Protein AF-A0A495XF80-F1 (afdb_monomer_lite)

Secondary structure (DSSP, 8-state):
--HHHHHHHHHHHHHHHHHHHHHHHHH-THHHHHHHHHHHHHHHHHHHHTTSGGGTT-------S-PPPPPGGGHHHHHHHHHHHHHHHHHHHHHHGGG-SSHHHHHHHHHHHHHHHHHHHHHTT---------

Structure (mmCIF, N/CA/C/O backbone):
data_AF-A0A495XF80-F1
#
_entry.id   AF-A0A495XF80-F1
#
loop_
_atom_site.group_PDB
_atom_site.id
_atom_site.type_symbol
_atom_site.label_atom_id
_atom_site.label_alt_id
_atom_site.label_comp_id
_atom_site.label_asym_id
_atom_site.label_entity_id
_atom_site.label_seq_id
_atom_site.pdbx_PDB_ins_code
_atom_site.Cartn_x
_atom_site.Cartn_y
_atom_site.Cartn_z
_atom_site.occupancy
_atom_site.B_iso_or_equiv
_atom_site.auth_seq_id
_atom_site.auth_comp_id
_atom_site.auth_asym_id
_atom_site.auth_atom_id
_atom_site.pdbx_PDB_model_num
ATOM 1 N N . MET A 1 1 ? 18.571 -0.605 -7.780 1.00 74.12 1 MET A N 1
ATOM 2 C CA . MET A 1 1 ? 17.586 -1.699 -7.664 1.00 74.12 1 MET A CA 1
ATOM 3 C C . MET A 1 1 ? 16.893 -1.785 -9.000 1.00 74.12 1 MET A C 1
ATOM 5 O O . MET A 1 1 ? 16.606 -0.726 -9.547 1.00 74.12 1 MET A O 1
ATOM 9 N N . ASP A 1 2 ? 16.724 -2.983 -9.545 1.00 90.50 2 ASP A N 1
ATOM 10 C CA . ASP A 1 2 ? 16.028 -3.164 -10.817 1.00 90.50 2 ASP A CA 1
ATOM 11 C C . ASP A 1 2 ? 14.499 -3.196 -10.621 1.00 90.50 2 ASP A C 1
ATOM 13 O O . ASP A 1 2 ? 13.987 -3.170 -9.492 1.00 90.50 2 ASP A O 1
ATOM 17 N N . ALA A 1 3 ? 13.766 -3.174 -11.733 1.00 91.62 3 ALA A N 1
ATOM 18 C CA . ALA A 1 3 ? 12.308 -3.189 -11.745 1.00 91.62 3 ALA A CA 1
ATOM 19 C C . ALA A 1 3 ? 11.701 -4.458 -11.102 1.00 91.62 3 ALA A C 1
ATOM 21 O O . ALA A 1 3 ? 10.843 -4.295 -10.227 1.00 91.62 3 ALA A O 1
ATOM 22 N N . PRO A 1 4 ? 12.150 -5.691 -11.426 1.00 92.81 4 PRO A N 1
ATOM 23 C CA . PRO A 1 4 ? 11.602 -6.904 -10.817 1.00 92.81 4 PRO A CA 1
ATOM 24 C C . PRO A 1 4 ? 11.761 -6.960 -9.296 1.00 92.81 4 PRO A C 1
ATOM 26 O O . PRO A 1 4 ? 10.803 -7.260 -8.581 1.00 92.81 4 PRO A O 1
ATOM 29 N N . GLU A 1 5 ? 12.944 -6.623 -8.780 1.00 94.50 5 GLU A N 1
ATOM 30 C CA . GLU A 1 5 ? 13.198 -6.595 -7.338 1.00 94.50 5 GLU A CA 1
ATOM 31 C C . GLU A 1 5 ? 12.353 -5.520 -6.644 1.00 94.50 5 GLU A C 1
ATOM 33 O O . GLU A 1 5 ? 11.832 -5.730 -5.546 1.00 94.50 5 GLU A O 1
ATOM 38 N N . THR A 1 6 ? 12.160 -4.372 -7.299 1.00 95.88 6 THR A N 1
ATOM 39 C CA . THR A 1 6 ? 11.292 -3.309 -6.779 1.00 95.88 6 THR A CA 1
ATOM 40 C C . THR A 1 6 ? 9.849 -3.789 -6.640 1.00 95.88 6 THR A C 1
ATOM 42 O O . THR A 1 6 ? 9.244 -3.585 -5.588 1.00 95.88 6 THR A O 1
ATOM 45 N N . LEU A 1 7 ? 9.303 -4.464 -7.656 1.00 94.50 7 LEU A N 1
ATOM 46 C CA . LEU A 1 7 ? 7.935 -4.993 -7.637 1.00 94.50 7 LEU A CA 1
ATOM 47 C C . LEU A 1 7 ? 7.740 -6.026 -6.519 1.00 94.50 7 LEU A C 1
ATOM 49 O O . LEU A 1 7 ? 6.769 -5.939 -5.766 1.00 94.50 7 LEU A O 1
ATOM 53 N N . LYS A 1 8 ? 8.706 -6.931 -6.331 1.00 95.00 8 LYS A N 1
ATOM 54 C CA . LYS A 1 8 ? 8.699 -7.907 -5.228 1.00 95.00 8 LYS A CA 1
ATOM 55 C C . LYS A 1 8 ? 8.714 -7.236 -3.857 1.00 95.00 8 LYS A C 1
ATOM 57 O O . LYS A 1 8 ? 7.943 -7.608 -2.974 1.00 95.00 8 LYS A O 1
ATOM 62 N N . ARG A 1 9 ? 9.538 -6.201 -3.666 1.00 95.69 9 ARG A N 1
ATOM 63 C CA . ARG A 1 9 ? 9.573 -5.445 -2.401 1.00 95.69 9 ARG A CA 1
ATOM 64 C C . ARG A 1 9 ? 8.290 -4.675 -2.137 1.00 95.69 9 ARG A C 1
ATOM 66 O O . ARG A 1 9 ? 7.847 -4.629 -0.992 1.00 95.69 9 ARG A O 1
ATOM 73 N N . VAL A 1 10 ? 7.699 -4.080 -3.172 1.00 95.94 10 VAL A N 1
ATOM 74 C CA . VAL A 1 10 ? 6.405 -3.397 -3.063 1.00 95.94 10 VAL A CA 1
ATOM 75 C C . VAL A 1 10 ? 5.321 -4.391 -2.664 1.00 95.94 10 VAL A C 1
ATOM 77 O O . VAL A 1 10 ? 4.566 -4.096 -1.741 1.00 95.94 10 VAL A O 1
ATOM 80 N N . TRP A 1 11 ? 5.293 -5.581 -3.269 1.00 96.25 11 TRP A N 1
ATOM 81 C CA . TRP A 1 11 ? 4.380 -6.653 -2.874 1.00 96.25 11 TRP A CA 1
ATOM 82 C C . TRP A 1 11 ? 4.564 -7.064 -1.405 1.00 96.25 11 TRP A C 1
ATOM 84 O O . TRP A 1 11 ? 3.608 -7.025 -0.629 1.00 96.25 11 TRP A O 1
ATOM 94 N N . CYS A 1 12 ? 5.792 -7.372 -0.980 1.00 95.81 12 CYS A N 1
ATOM 95 C CA . CYS A 1 12 ? 6.079 -7.712 0.416 1.00 95.81 12 CYS A CA 1
ATOM 96 C C . CYS A 1 12 ? 5.659 -6.593 1.380 1.00 95.81 12 CYS A C 1
ATOM 98 O O . CYS A 1 12 ? 5.059 -6.857 2.422 1.00 95.81 12 CYS A O 1
ATOM 100 N N . GLY A 1 13 ? 5.939 -5.338 1.026 1.00 96.94 13 GLY A N 1
ATOM 101 C CA . GLY A 1 13 ? 5.527 -4.177 1.808 1.00 96.94 13 GLY A CA 1
ATOM 102 C C . GLY A 1 13 ? 4.008 -4.023 1.881 1.00 96.94 13 GLY A C 1
ATOM 103 O O . GLY A 1 13 ? 3.482 -3.745 2.954 1.00 96.94 13 GLY A O 1
ATOM 104 N N . LEU A 1 14 ? 3.291 -4.284 0.785 1.00 96.81 14 LEU A N 1
ATOM 105 C CA . LEU A 1 14 ? 1.830 -4.255 0.740 1.00 96.81 14 LEU A CA 1
ATOM 106 C C . LEU A 1 14 ? 1.213 -5.321 1.655 1.00 96.81 14 LEU A C 1
ATOM 108 O O . LEU A 1 14 ? 0.270 -5.032 2.388 1.00 96.81 14 LEU A O 1
ATOM 112 N N . VAL A 1 15 ? 1.778 -6.530 1.670 1.00 96.56 15 VAL A N 1
ATOM 113 C CA . VAL A 1 15 ? 1.367 -7.609 2.583 1.00 96.56 15 VAL A CA 1
ATOM 114 C C . VAL A 1 15 ? 1.545 -7.190 4.049 1.00 96.56 15 VAL A C 1
ATOM 116 O O . VAL A 1 15 ? 0.643 -7.398 4.864 1.00 96.56 15 VAL A O 1
ATOM 119 N N . GLN A 1 16 ? 2.671 -6.555 4.391 1.00 96.69 16 GLN A N 1
ATOM 120 C CA . GLN A 1 16 ? 2.912 -6.049 5.749 1.00 96.69 16 GLN A CA 1
ATOM 121 C C . GLN A 1 16 ? 1.989 -4.879 6.106 1.00 96.69 16 GLN A C 1
ATOM 123 O O . GLN A 1 16 ? 1.443 -4.845 7.209 1.00 96.69 16 GLN A O 1
ATOM 128 N N . ALA A 1 17 ? 1.759 -3.955 5.170 1.00 96.75 17 ALA A N 1
ATOM 129 C CA . ALA A 1 17 ? 0.841 -2.836 5.346 1.00 96.75 17 ALA A CA 1
ATOM 130 C C . ALA A 1 17 ? -0.589 -3.327 5.616 1.00 96.75 17 ALA A C 1
ATOM 132 O O . ALA A 1 17 ? -1.226 -2.882 6.573 1.00 96.75 17 ALA A O 1
ATOM 133 N N . ARG A 1 18 ? -1.052 -4.326 4.854 1.00 96.69 18 ARG A N 1
ATOM 134 C CA . ARG A 1 18 ? -2.347 -4.978 5.070 1.00 96.69 18 ARG A CA 1
ATOM 135 C C . ARG A 1 18 ? -2.453 -5.563 6.474 1.00 96.69 18 ARG A C 1
ATOM 137 O O . ARG A 1 18 ? -3.428 -5.306 7.180 1.00 96.69 18 ARG A O 1
ATOM 144 N N . LEU A 1 19 ? -1.456 -6.348 6.889 1.00 96.69 19 LEU A N 1
ATOM 145 C CA . LEU A 1 19 ? -1.440 -6.965 8.214 1.00 96.69 19 LEU A CA 1
ATOM 146 C C . LEU A 1 19 ? -1.485 -5.901 9.316 1.00 96.69 19 LEU A C 1
ATOM 148 O O . LEU A 1 19 ? -2.280 -6.010 10.247 1.00 96.69 19 LEU A O 1
ATOM 152 N N . LEU A 1 20 ? -0.672 -4.853 9.194 1.00 96.44 20 LEU A N 1
ATOM 153 C CA . LEU A 1 20 ? -0.632 -3.751 10.147 1.00 96.44 20 LEU A CA 1
ATOM 154 C C . LEU A 1 20 ? -1.981 -3.021 10.231 1.00 96.44 20 LEU A C 1
ATOM 156 O O . LEU A 1 20 ? -2.482 -2.771 11.328 1.00 96.44 20 LEU A O 1
ATOM 160 N N . GLY A 1 21 ? -2.619 -2.773 9.086 1.00 95.94 21 GLY A N 1
ATOM 161 C CA . GLY A 1 21 ? -3.950 -2.180 9.013 1.00 95.94 21 GLY A CA 1
ATOM 162 C C . GLY A 1 21 ? -5.041 -3.025 9.674 1.00 95.94 21 GLY A C 1
ATOM 163 O O . GLY A 1 21 ? -5.899 -2.496 10.383 1.00 95.94 21 GLY A O 1
ATOM 164 N N . LEU A 1 22 ? -4.994 -4.348 9.506 1.00 96.19 22 LEU A N 1
ATOM 165 C CA . LEU A 1 22 ? -5.906 -5.272 10.187 1.00 96.19 22 LEU A CA 1
ATOM 166 C C . LEU A 1 22 ? -5.691 -5.273 11.709 1.00 96.19 22 LEU A C 1
ATOM 168 O O . LEU A 1 22 ? -6.662 -5.300 12.469 1.00 96.19 22 LEU A O 1
ATOM 172 N N . ARG A 1 23 ? -4.436 -5.190 12.172 1.00 96.44 23 ARG A N 1
ATOM 173 C CA . ARG A 1 23 ? -4.116 -5.085 13.607 1.00 96.44 23 ARG A CA 1
ATOM 174 C C . ARG A 1 23 ? -4.623 -3.775 14.208 1.00 96.44 23 ARG A C 1
ATOM 176 O O . ARG A 1 23 ? -5.179 -3.806 15.303 1.00 96.44 23 ARG A O 1
ATOM 183 N N . LEU A 1 24 ? -4.497 -2.658 13.486 1.00 95.81 24 LEU A N 1
ATOM 184 C CA . LEU A 1 24 ? -5.067 -1.359 13.867 1.00 95.81 24 LEU A CA 1
ATOM 185 C C . LEU A 1 24 ? -6.592 -1.428 14.010 1.00 95.81 24 LEU A C 1
ATOM 187 O O . LEU A 1 24 ? -7.136 -1.038 15.041 1.00 95.81 24 LEU A O 1
ATOM 191 N N . ALA A 1 25 ? -7.279 -1.963 12.998 1.00 94.56 25 ALA A N 1
ATOM 192 C CA . ALA A 1 25 ? -8.736 -2.083 12.997 1.00 94.56 25 ALA A CA 1
ATOM 193 C C . ALA A 1 25 ? -9.270 -3.020 14.092 1.00 94.56 25 ALA A C 1
ATOM 195 O O . ALA A 1 25 ? -10.405 -2.854 14.538 1.00 94.56 25 ALA A O 1
ATOM 196 N N . THR A 1 26 ? -8.461 -3.999 14.507 1.00 95.19 26 THR A N 1
ATOM 197 C CA . THR A 1 26 ? -8.779 -4.908 15.618 1.00 95.19 26 THR A CA 1
ATOM 198 C C . THR A 1 26 ? -8.528 -4.248 16.975 1.00 95.19 26 THR A C 1
ATOM 200 O O . THR A 1 26 ? -9.276 -4.497 17.915 1.00 95.19 26 THR A O 1
ATOM 203 N N . ALA A 1 27 ? -7.499 -3.402 17.086 1.00 95.31 27 ALA A N 1
ATOM 204 C CA . ALA A 1 27 ? -7.145 -2.719 18.328 1.00 95.31 27 ALA A CA 1
ATOM 205 C C . ALA A 1 27 ? -8.127 -1.600 18.700 1.00 95.31 27 ALA A C 1
ATOM 207 O O . ALA A 1 27 ? -8.451 -1.444 19.875 1.00 95.31 27 ALA A O 1
ATOM 208 N N . ASP A 1 28 ? -8.603 -0.826 17.719 1.00 93.69 28 ASP A N 1
ATOM 209 C CA . ASP A 1 28 ? -9.509 0.295 17.969 1.00 93.69 28 ASP A CA 1
ATOM 210 C C . ASP A 1 28 ? -10.515 0.491 16.809 1.00 93.69 28 ASP A C 1
ATOM 212 O O . ASP A 1 28 ? -10.112 0.696 15.653 1.00 93.69 28 ASP A O 1
ATOM 216 N N . PRO A 1 29 ? -11.837 0.482 17.097 1.00 90.88 29 PRO A N 1
ATOM 217 C CA . PRO A 1 29 ? -12.891 0.656 16.100 1.00 90.88 29 PRO A CA 1
ATOM 218 C C . PRO A 1 29 ? -12.766 1.908 15.226 1.00 90.88 29 PRO A C 1
ATOM 220 O O . PRO A 1 29 ? -13.258 1.895 14.094 1.00 90.88 29 PRO A O 1
ATOM 223 N N . ARG A 1 30 ? -12.107 2.981 15.692 1.00 91.50 30 ARG A N 1
ATOM 224 C CA . ARG A 1 30 ? -11.932 4.209 14.894 1.00 91.50 30 ARG A CA 1
ATOM 225 C C . ARG A 1 30 ? -11.140 3.966 13.609 1.00 91.50 30 ARG A C 1
ATOM 227 O O . ARG A 1 30 ? -11.421 4.595 12.589 1.00 91.50 30 ARG A O 1
ATOM 234 N N . TYR A 1 31 ? -10.208 3.011 13.624 1.00 93.56 31 TYR A N 1
ATOM 235 C CA . TYR A 1 31 ? -9.402 2.661 12.453 1.00 93.56 31 TYR A CA 1
ATOM 236 C C . TYR A 1 31 ? -10.126 1.731 11.488 1.00 93.56 31 TYR A C 1
ATOM 238 O O . TYR A 1 31 ? -9.691 1.592 10.350 1.00 93.56 31 TYR A O 1
ATOM 246 N N . ARG A 1 32 ? -11.262 1.140 11.877 1.00 92.19 32 ARG A N 1
ATOM 247 C CA . ARG A 1 32 ? -12.007 0.213 11.016 1.00 92.19 32 ARG A CA 1
ATOM 248 C C . ARG A 1 32 ? -12.453 0.866 9.711 1.00 92.19 32 ARG A C 1
ATOM 250 O O . ARG A 1 32 ? -12.352 0.257 8.653 1.00 92.19 32 ARG A O 1
ATOM 257 N N . LYS A 1 33 ? -12.910 2.119 9.771 1.00 90.06 33 LYS A N 1
ATOM 258 C CA . LYS A 1 33 ? -13.320 2.868 8.574 1.00 90.06 33 LYS A CA 1
ATOM 259 C C . LYS A 1 33 ? -12.131 3.176 7.657 1.00 90.06 33 LYS A C 1
ATOM 261 O O . LYS A 1 33 ? -12.262 3.081 6.441 1.00 90.06 33 LYS A O 1
ATOM 266 N N . LEU A 1 34 ? -10.983 3.529 8.238 1.00 93.19 34 LEU A N 1
ATOM 267 C CA . LEU A 1 34 ? -9.747 3.791 7.493 1.00 93.19 34 LEU A CA 1
ATOM 268 C C . LEU A 1 34 ? -9.232 2.515 6.823 1.00 93.19 34 LEU A C 1
ATOM 270 O O . LEU A 1 34 ? -8.881 2.545 5.647 1.00 93.19 34 LEU A O 1
ATOM 274 N N . GLN A 1 35 ? -9.303 1.391 7.538 1.00 94.31 35 GLN A N 1
ATOM 275 C CA . GLN A 1 35 ? -8.981 0.073 7.013 1.00 94.31 35 GLN A CA 1
ATOM 276 C C . GLN A 1 35 ? -9.837 -0.243 5.782 1.00 94.31 35 GLN A C 1
ATOM 278 O O . GLN A 1 35 ? -9.280 -0.481 4.719 1.00 94.31 35 GLN A O 1
ATOM 283 N N . VAL A 1 36 ? -11.170 -0.177 5.884 1.00 91.06 36 VAL A N 1
ATOM 284 C CA . VAL A 1 36 ? -12.070 -0.509 4.761 1.00 91.06 36 VAL A CA 1
ATOM 285 C C . VAL A 1 36 ? -11.769 0.349 3.525 1.00 91.06 36 VAL A C 1
ATOM 287 O O . VAL A 1 36 ? -11.801 -0.129 2.392 1.00 91.06 36 VAL A O 1
ATOM 290 N N . ASN A 1 37 ? -11.424 1.622 3.725 1.00 90.38 37 ASN A N 1
ATOM 291 C CA . ASN A 1 37 ? -11.013 2.488 2.625 1.00 90.38 37 ASN A CA 1
ATOM 292 C C . ASN A 1 37 ? -9.680 2.042 1.999 1.00 90.38 37 ASN A C 1
ATOM 294 O O . ASN A 1 37 ? -9.559 2.045 0.769 1.00 90.38 37 ASN A O 1
ATOM 298 N N . ALA A 1 38 ? -8.702 1.665 2.824 1.00 93.88 38 ALA A N 1
ATOM 299 C CA . ALA A 1 38 ? -7.408 1.147 2.386 1.00 93.88 38 ALA A CA 1
ATOM 300 C C . ALA A 1 38 ? -7.538 -0.208 1.670 1.00 93.88 38 ALA A C 1
ATOM 302 O O . ALA A 1 38 ? -6.887 -0.411 0.651 1.00 93.88 38 ALA A O 1
ATOM 303 N N . GLU A 1 39 ? -8.444 -1.081 2.116 1.00 93.75 39 GLU A N 1
ATOM 304 C CA . GLU A 1 39 ? -8.680 -2.414 1.551 1.00 93.75 39 GLU A CA 1
ATOM 305 C C . GLU A 1 39 ? -8.939 -2.386 0.045 1.00 93.75 39 GLU A C 1
ATOM 307 O O . GLU A 1 39 ? -8.346 -3.166 -0.702 1.00 93.75 39 GLU A O 1
ATOM 312 N N . SER A 1 40 ? -9.770 -1.447 -0.411 1.00 90.75 40 SER A N 1
ATOM 313 C CA . SER A 1 40 ? -10.049 -1.275 -1.840 1.00 90.75 40 SER A CA 1
ATOM 314 C C . SER A 1 40 ? -8.792 -0.944 -2.657 1.00 90.75 40 SER A C 1
ATOM 316 O O . SER A 1 40 ? -8.630 -1.445 -3.769 1.00 90.75 40 SER A O 1
ATOM 318 N N . VAL A 1 41 ? -7.886 -0.137 -2.096 1.00 92.69 41 VAL A N 1
ATOM 319 C CA . VAL A 1 41 ? -6.614 0.243 -2.727 1.00 92.69 41 VAL A CA 1
ATOM 320 C C . VAL A 1 41 ? -5.655 -0.941 -2.725 1.00 92.69 41 VAL A C 1
ATOM 322 O O . VAL A 1 41 ? -5.043 -1.237 -3.745 1.00 92.69 41 VAL A O 1
ATOM 325 N N . GLU A 1 42 ? -5.561 -1.654 -1.603 1.00 95.12 42 GLU A N 1
ATOM 326 C CA . GLU A 1 42 ? -4.706 -2.834 -1.457 1.0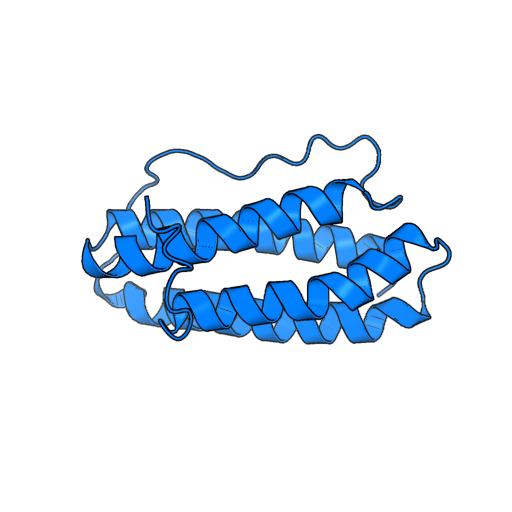0 95.12 42 GLU A CA 1
AT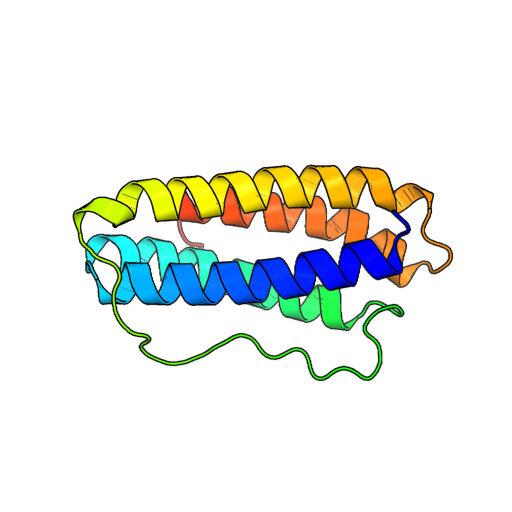OM 327 C C . GLU A 1 42 ? -5.086 -3.924 -2.465 1.00 95.12 42 GLU A C 1
ATOM 329 O O . GLU A 1 42 ? -4.213 -4.506 -3.102 1.00 95.12 42 GLU A O 1
ATOM 334 N N . HIS A 1 43 ? -6.385 -4.172 -2.659 1.00 93.06 43 HIS A N 1
ATOM 335 C CA . HIS A 1 43 ? -6.865 -5.174 -3.612 1.00 93.06 43 HIS A CA 1
ATOM 336 C C . HIS A 1 43 ? -6.616 -4.764 -5.066 1.00 93.06 43 HIS A C 1
ATOM 338 O O . HIS A 1 43 ? -6.306 -5.623 -5.892 1.00 93.06 43 HIS A O 1
ATOM 344 N N . GLN A 1 44 ? -6.731 -3.471 -5.383 1.00 93.00 44 GLN A N 1
ATOM 345 C CA . GLN A 1 44 ? -6.375 -2.968 -6.708 1.00 93.00 44 GLN A CA 1
ATOM 346 C C . GLN A 1 44 ? -4.872 -3.137 -6.969 1.00 93.00 44 GLN A C 1
ATOM 348 O O . GLN A 1 44 ? -4.510 -3.721 -7.984 1.00 93.00 44 GLN A O 1
ATOM 353 N N . LEU A 1 45 ? -4.018 -2.737 -6.019 1.00 93.25 45 LEU A N 1
ATOM 354 C CA . LEU A 1 45 ? -2.564 -2.922 -6.108 1.00 93.25 45 LEU A CA 1
ATOM 355 C C . LEU A 1 45 ? -2.181 -4.397 -6.263 1.00 93.25 45 LEU A C 1
ATOM 357 O O . LEU A 1 45 ? -1.359 -4.733 -7.102 1.00 93.25 45 LEU A O 1
ATOM 361 N N . ALA A 1 46 ? -2.783 -5.297 -5.481 1.00 93.94 46 ALA A N 1
ATOM 362 C CA . ALA A 1 46 ? -2.507 -6.729 -5.583 1.00 93.94 46 ALA A CA 1
ATOM 363 C C . ALA A 1 46 ? -2.867 -7.289 -6.969 1.00 93.94 46 ALA A C 1
ATOM 365 O O . ALA A 1 46 ? -2.120 -8.092 -7.528 1.00 93.94 46 ALA A O 1
ATOM 366 N N . ARG A 1 47 ? -3.995 -6.844 -7.539 1.00 92.25 47 ARG A N 1
ATOM 367 C CA . ARG A 1 47 ? -4.424 -7.233 -8.887 1.00 92.25 47 ARG A CA 1
ATOM 368 C C . ARG A 1 47 ? -3.454 -6.724 -9.948 1.00 92.25 47 ARG A C 1
ATOM 370 O O . ARG A 1 47 ? -3.055 -7.503 -10.806 1.00 92.25 47 ARG A O 1
ATOM 377 N N . ASP A 1 48 ? -3.094 -5.447 -9.890 1.00 92.25 48 ASP A N 1
ATOM 378 C CA . ASP A 1 48 ? -2.222 -4.817 -10.880 1.00 92.25 48 ASP A CA 1
ATOM 379 C C . ASP A 1 48 ? -0.800 -5.398 -10.810 1.00 92.25 48 ASP A C 1
ATOM 381 O O . ASP A 1 48 ? -0.253 -5.794 -11.840 1.00 92.25 48 ASP A O 1
ATOM 385 N N . LEU A 1 49 ? -0.250 -5.599 -9.608 1.00 92.38 49 LEU A N 1
ATOM 386 C CA . LEU A 1 49 ? 1.014 -6.315 -9.394 1.00 92.38 49 LEU A CA 1
ATOM 387 C C . LEU A 1 49 ? 0.991 -7.732 -9.982 1.00 92.38 49 LEU A C 1
ATOM 389 O O . LEU A 1 49 ? 1.978 -8.156 -10.577 1.00 92.38 49 LEU A O 1
ATOM 393 N N . GLY A 1 50 ? -0.137 -8.440 -9.881 1.00 91.12 50 GLY A N 1
ATOM 394 C CA . GLY A 1 50 ? -0.310 -9.781 -10.450 1.00 91.12 50 GLY A CA 1
ATOM 395 C C . GLY A 1 50 ? -0.277 -9.836 -11.980 1.00 91.12 50 GLY A C 1
ATOM 396 O O . GLY A 1 50 ? -0.178 -10.921 -12.546 1.00 91.12 50 GLY A O 1
ATOM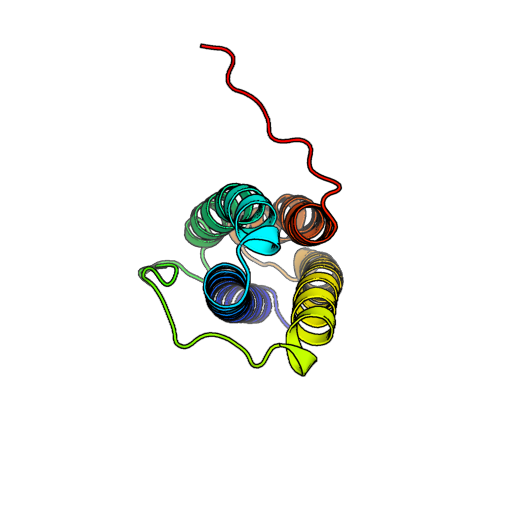 397 N N . THR A 1 51 ? -0.345 -8.687 -12.657 1.00 90.50 51 THR A N 1
ATOM 398 C CA . THR A 1 51 ? -0.170 -8.600 -14.115 1.00 90.50 51 THR A CA 1
ATOM 399 C C . THR A 1 51 ? 1.282 -8.387 -14.540 1.00 90.50 51 THR A C 1
ATOM 401 O O . THR A 1 51 ? 1.565 -8.438 -15.734 1.00 90.50 51 THR A O 1
ATOM 404 N N . SER A 1 52 ? 2.196 -8.126 -13.599 1.00 91.56 52 SER A N 1
ATOM 405 C CA . SER A 1 52 ? 3.604 -7.904 -13.925 1.00 91.56 52 SER A CA 1
ATOM 406 C C . SER A 1 52 ? 4.298 -9.213 -14.300 1.00 91.56 52 SER A C 1
ATOM 408 O O . SER A 1 52 ? 4.009 -10.283 -13.754 1.00 91.56 52 SER A O 1
ATOM 410 N N . ALA A 1 53 ? 5.259 -9.122 -15.216 1.00 88.69 53 ALA A N 1
ATOM 411 C CA . ALA A 1 53 ? 6.063 -10.267 -15.619 1.00 88.69 53 ALA A CA 1
ATOM 412 C C . ALA A 1 53 ? 6.977 -10.723 -14.471 1.00 88.69 53 ALA A C 1
ATOM 414 O O . ALA A 1 53 ? 7.222 -11.918 -14.307 1.00 88.69 53 ALA A O 1
ATOM 415 N N . ALA A 1 54 ? 7.441 -9.785 -13.639 1.00 88.19 54 ALA A N 1
ATOM 416 C CA . ALA A 1 54 ? 8.304 -10.063 -12.493 1.00 88.19 54 ALA A CA 1
ATOM 417 C C . ALA A 1 54 ? 7.652 -10.920 -11.393 1.00 88.19 54 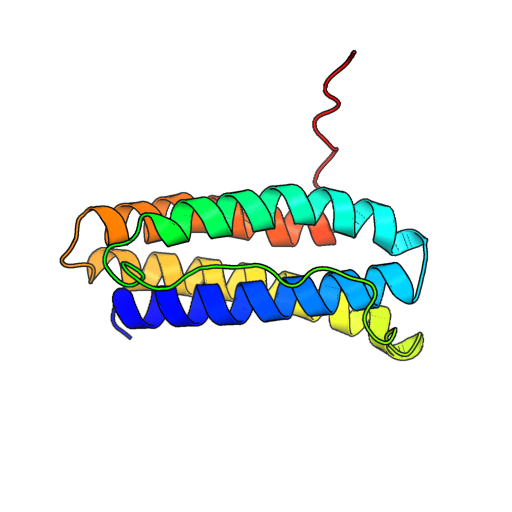ALA A C 1
ATOM 419 O O . ALA A 1 54 ? 8.369 -11.533 -10.596 1.00 88.19 54 ALA A O 1
ATOM 420 N N . LEU A 1 55 ? 6.318 -10.929 -11.332 1.00 88.44 55 LEU A N 1
ATOM 421 C CA . LEU A 1 55 ? 5.517 -11.683 -10.362 1.00 88.44 55 LEU A CA 1
ATOM 422 C C . LEU A 1 55 ? 4.702 -12.806 -11.025 1.00 88.44 55 LEU A C 1
ATOM 424 O O . LEU A 1 55 ? 3.893 -13.463 -10.366 1.00 88.44 55 LEU A O 1
ATOM 428 N N . ALA A 1 56 ? 4.919 -13.057 -12.319 1.00 85.62 56 ALA A N 1
ATOM 429 C CA . ALA A 1 56 ? 4.230 -14.114 -13.039 1.00 85.62 56 ALA A CA 1
ATOM 430 C C . ALA A 1 56 ? 4.513 -15.485 -12.398 1.00 85.62 56 ALA A C 1
ATOM 432 O O . ALA A 1 56 ? 5.662 -15.878 -12.197 1.00 85.62 56 ALA A O 1
ATOM 433 N N . GLY A 1 57 ? 3.446 -16.228 -12.091 1.00 78.38 57 GLY A N 1
ATOM 434 C CA . GLY A 1 57 ? 3.529 -17.558 -11.479 1.00 78.38 57 GLY A CA 1
ATOM 435 C C . GLY A 1 57 ? 3.527 -17.574 -9.947 1.00 78.38 57 GLY A C 1
ATOM 436 O O . GLY A 1 57 ? 3.436 -18.658 -9.372 1.00 78.38 57 GLY A O 1
ATOM 437 N N . GLU A 1 58 ? 3.557 -16.417 -9.278 1.00 79.38 58 GLU A N 1
ATOM 438 C CA . GLU A 1 58 ? 3.364 -16.338 -7.828 1.00 79.38 58 GLU A CA 1
ATOM 439 C C . GLU A 1 58 ? 1.888 -16.061 -7.486 1.00 79.38 58 GLU A C 1
ATOM 441 O O . GLU A 1 58 ? 1.315 -15.075 -7.958 1.00 79.38 58 GLU A O 1
ATOM 446 N N . PRO A 1 59 ? 1.229 -16.896 -6.658 1.00 79.81 59 PRO A N 1
ATOM 447 C CA . PRO A 1 59 ? -0.115 -16.596 -6.185 1.00 79.81 59 PRO A CA 1
ATOM 448 C C . PRO A 1 59 ? -0.061 -15.426 -5.194 1.00 79.81 59 PRO A C 1
ATOM 450 O O . PRO A 1 59 ? 0.278 -15.593 -4.021 1.00 79.81 59 PRO A O 1
ATOM 453 N N . LEU A 1 60 ? -0.411 -14.229 -5.664 1.00 88.31 60 LEU A N 1
ATOM 454 C CA . LEU A 1 60 ? -0.471 -13.033 -4.828 1.00 88.31 60 LEU A CA 1
ATOM 455 C C . LEU A 1 60 ? -1.772 -13.028 -4.014 1.00 88.31 60 LEU A C 1
ATOM 457 O O . LEU A 1 60 ? -2.856 -12.781 -4.542 1.00 88.31 60 LEU A O 1
ATOM 461 N N . ALA A 1 61 ? -1.665 -13.297 -2.714 1.00 91.06 61 ALA A N 1
ATOM 462 C CA . ALA A 1 61 ? -2.786 -13.270 -1.782 1.00 91.06 61 ALA A CA 1
ATOM 463 C C . ALA A 1 61 ? -2.508 -12.309 -0.623 1.00 91.06 61 ALA A C 1
ATOM 465 O O . ALA A 1 61 ? -1.481 -12.398 0.052 1.00 91.06 61 ALA A O 1
ATOM 466 N N . LEU A 1 62 ? -3.444 -11.392 -0.377 1.00 92.56 62 LEU A N 1
ATOM 467 C CA . LEU A 1 62 ? -3.377 -10.506 0.779 1.00 92.56 62 LEU A CA 1
ATOM 468 C C . LEU A 1 62 ? -3.815 -11.246 2.053 1.00 92.56 62 LEU A C 1
ATOM 470 O O . LEU A 1 62 ? -4.762 -12.036 2.005 1.00 92.56 62 LEU A O 1
ATOM 474 N N . PRO A 1 63 ? -3.187 -10.962 3.209 1.00 90.94 63 PRO A N 1
ATOM 475 C CA . PRO A 1 63 ? -3.643 -11.479 4.489 1.00 90.94 63 PRO A CA 1
ATOM 476 C C . PRO A 1 63 ? -5.111 -11.134 4.767 1.00 90.94 63 PRO A C 1
ATOM 478 O O . PRO A 1 63 ? -5.558 -9.994 4.591 1.00 90.94 63 PRO A O 1
ATOM 481 N N . THR A 1 64 ? -5.840 -12.132 5.260 1.00 85.75 64 THR A N 1
ATOM 482 C CA . THR A 1 64 ? -7.226 -12.021 5.725 1.00 85.75 64 THR A CA 1
ATOM 483 C C . THR A 1 64 ? -7.323 -12.475 7.187 1.00 85.75 64 THR A C 1
ATOM 485 O O . THR A 1 64 ? -6.436 -13.165 7.688 1.00 85.75 64 THR A O 1
ATOM 488 N N . GLY A 1 65 ? -8.387 -12.070 7.888 1.00 81.56 65 GLY A N 1
ATOM 489 C CA . GLY A 1 65 ? -8.646 -12.456 9.283 1.00 81.56 65 GLY A CA 1
ATOM 490 C C . GLY A 1 65 ? -8.384 -11.353 10.315 1.00 81.56 65 GLY A C 1
ATOM 491 O O . GLY A 1 65 ? -8.054 -10.221 9.967 1.00 81.56 65 GLY A O 1
ATOM 492 N N . ALA A 1 66 ? -8.582 -11.688 11.595 1.00 78.88 66 ALA A N 1
ATOM 493 C CA . ALA A 1 66 ? -8.403 -10.790 12.738 1.00 78.88 66 ALA A CA 1
ATOM 494 C C . ALA A 1 66 ? -7.072 -11.105 13.453 1.00 78.88 66 ALA A C 1
ATOM 496 O O . ALA A 1 66 ? -7.026 -12.022 14.275 1.00 78.88 66 ALA A O 1
ATOM 497 N N . PRO A 1 67 ? -5.971 -10.413 13.112 1.00 89.38 67 PRO A N 1
ATOM 498 C CA . PRO A 1 67 ? -4.673 -10.632 13.741 1.00 89.38 67 PRO A CA 1
ATOM 499 C C . PRO A 1 67 ? -4.643 -10.093 15.177 1.00 89.38 67 PRO A C 1
ATOM 501 O O . PRO A 1 67 ? -5.501 -9.312 15.586 1.00 89.38 67 PRO A O 1
ATOM 504 N N . THR A 1 68 ? -3.601 -10.455 15.931 1.00 93.25 68 THR A N 1
ATOM 505 C CA . THR A 1 68 ? -3.372 -9.918 17.280 1.00 93.25 68 THR A CA 1
ATOM 506 C C . THR A 1 68 ? -3.340 -8.384 17.253 1.00 93.25 68 THR A C 1
ATOM 508 O O . THR A 1 68 ? -2.519 -7.816 16.515 1.00 93.25 68 THR A O 1
ATOM 511 N N . PRO A 1 69 ? -4.189 -7.700 18.045 1.00 95.62 69 PRO A N 1
ATOM 512 C CA . PRO A 1 69 ? -4.262 -6.245 18.043 1.00 95.62 69 PRO A CA 1
ATOM 513 C C . PRO A 1 69 ? -2.922 -5.614 18.432 1.00 95.62 69 PRO A C 1
ATOM 515 O O . PRO A 1 69 ? -2.091 -6.217 19.118 1.00 95.62 69 PRO A O 1
ATOM 518 N N . LEU A 1 70 ? -2.699 -4.390 17.962 1.00 94.50 70 LEU A N 1
ATOM 519 C CA . LEU A 1 70 ? -1.586 -3.571 18.428 1.00 94.50 70 LEU A CA 1
ATOM 520 C C . LEU A 1 70 ? -1.857 -3.014 19.835 1.00 94.50 70 LEU A C 1
ATOM 522 O O . LEU A 1 70 ? -3.011 -2.727 20.161 1.00 94.50 70 LEU A O 1
ATOM 526 N N . PRO A 1 71 ? -0.804 -2.798 20.640 1.00 95.75 71 PRO A N 1
ATOM 527 C CA . PRO A 1 71 ? -0.881 -1.956 21.829 1.00 95.75 71 PRO A CA 1
ATOM 528 C C . PRO A 1 71 ? -1.409 -0.549 21.497 1.00 95.75 71 PRO A C 1
ATOM 530 O O . PRO A 1 71 ? -1.087 0.009 20.445 1.00 95.75 71 PRO A O 1
ATOM 533 N N . LEU A 1 72 ? -2.230 0.026 22.385 1.00 93.62 72 LEU A N 1
ATOM 534 C CA . LEU A 1 72 ? -2.900 1.315 22.141 1.00 93.62 72 LEU A CA 1
ATOM 535 C C . LEU A 1 72 ? -1.915 2.488 21.982 1.00 93.62 72 LEU A C 1
ATOM 537 O O . LEU A 1 72 ? -2.199 3.445 21.264 1.00 93.62 72 LEU A O 1
ATOM 541 N N . ASP A 1 73 ? -0.756 2.402 22.628 1.00 96.06 73 ASP A N 1
ATOM 542 C CA . ASP A 1 73 ? 0.344 3.366 22.561 1.00 96.06 73 ASP A CA 1
ATOM 543 C C . ASP A 1 73 ? 1.109 3.328 21.225 1.00 96.06 73 ASP A C 1
ATOM 545 O O . ASP A 1 73 ? 1.773 4.301 20.883 1.00 96.06 73 ASP A O 1
ATOM 549 N N . GLN A 1 74 ? 0.956 2.265 20.426 1.00 96.38 74 GLN A N 1
ATOM 550 C CA . GLN A 1 74 ? 1.624 2.100 19.124 1.00 96.38 74 GLN A CA 1
ATOM 551 C C . GLN A 1 74 ? 0.733 2.461 17.926 1.00 96.38 74 GLN A C 1
ATOM 553 O O . GLN A 1 74 ? 1.171 2.398 16.778 1.00 96.38 74 GLN A O 1
ATOM 558 N N . LEU A 1 75 ? -0.535 2.824 18.152 1.00 95.69 75 LEU A N 1
ATOM 559 C CA . LEU A 1 75 ? -1.497 2.999 17.056 1.00 95.69 75 LEU A CA 1
ATOM 560 C C . LEU A 1 75 ? -1.126 4.155 16.122 1.00 95.69 75 LEU A C 1
ATOM 562 O O . LEU A 1 75 ? -1.260 4.020 14.909 1.00 95.69 75 LEU A O 1
ATOM 566 N N . GLN A 1 76 ? -0.650 5.278 16.666 1.00 95.75 76 GLN A N 1
ATOM 567 C CA . GLN A 1 76 ? -0.253 6.417 15.836 1.00 95.75 76 GLN A CA 1
ATOM 568 C C . GLN A 1 76 ? 1.016 6.111 15.034 1.00 95.75 76 GLN A C 1
ATOM 570 O O . GLN A 1 76 ? 1.042 6.349 13.832 1.00 95.75 76 GLN A O 1
ATOM 575 N N . GLU A 1 77 ? 2.020 5.502 15.669 1.00 97.38 77 GLU A N 1
ATOM 576 C CA . GLU A 1 77 ? 3.255 5.085 14.998 1.00 97.38 77 GLU A CA 1
ATOM 577 C C . GLU A 1 77 ? 2.968 4.104 13.852 1.00 97.38 77 GLU A C 1
ATOM 579 O O . GLU A 1 77 ? 3.530 4.222 12.765 1.00 97.38 77 GLU A O 1
ATOM 584 N N . ALA A 1 78 ? 2.034 3.172 14.050 1.00 97.12 78 ALA A N 1
ATOM 585 C CA . ALA A 1 78 ? 1.610 2.250 13.004 1.00 97.12 78 ALA A CA 1
ATOM 586 C C . ALA A 1 78 ? 0.939 2.964 11.816 1.00 97.12 78 ALA A C 1
ATOM 588 O O . ALA A 1 78 ? 1.179 2.592 10.666 1.00 97.12 78 ALA A O 1
ATOM 589 N N . VAL A 1 79 ? 0.129 3.999 12.059 1.00 96.94 79 VAL A N 1
ATOM 590 C CA . VAL A 1 79 ? -0.434 4.834 10.982 1.00 96.94 79 VAL A CA 1
ATOM 591 C C . VAL A 1 79 ? 0.674 5.583 10.246 1.00 96.94 79 VAL A C 1
ATOM 593 O O . VAL A 1 79 ? 0.697 5.581 9.015 1.00 96.94 79 VAL A O 1
ATOM 596 N N . ASP A 1 80 ? 1.618 6.171 10.977 1.00 97.50 80 ASP A N 1
ATOM 597 C CA . ASP A 1 80 ? 2.741 6.901 10.389 1.00 97.50 80 ASP A CA 1
ATOM 598 C C . ASP A 1 80 ? 3.613 5.970 9.530 1.00 97.50 80 ASP A C 1
ATOM 600 O O . ASP A 1 80 ? 3.994 6.332 8.415 1.00 97.50 80 ASP A O 1
ATOM 604 N N . ALA A 1 81 ? 3.837 4.731 9.978 1.00 98.00 81 ALA A N 1
ATOM 605 C CA . ALA A 1 81 ? 4.545 3.704 9.218 1.00 98.00 81 ALA A CA 1
ATOM 606 C C . ALA A 1 81 ? 3.822 3.331 7.910 1.00 98.00 81 ALA A C 1
ATOM 608 O O . ALA A 1 81 ? 4.471 3.168 6.876 1.00 98.00 81 ALA A O 1
ATOM 609 N N . LEU A 1 82 ? 2.487 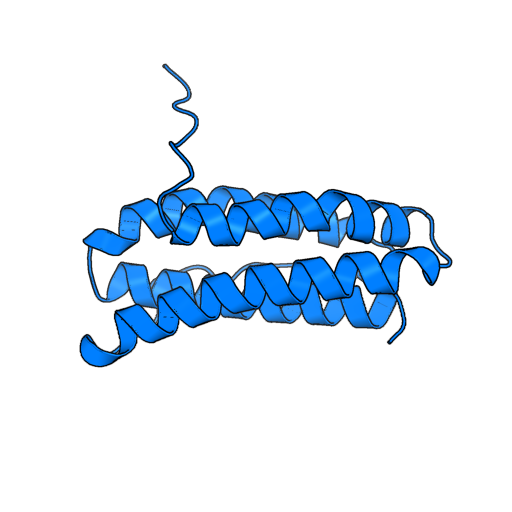3.239 7.913 1.00 97.44 82 LEU A N 1
ATOM 610 C CA . LEU A 1 82 ? 1.687 2.970 6.707 1.00 97.44 82 LEU A CA 1
ATOM 611 C C . LEU A 1 82 ? 1.766 4.118 5.695 1.00 97.44 82 LEU A C 1
ATOM 613 O O . LEU A 1 82 ? 1.886 3.897 4.482 1.00 97.44 82 LEU A O 1
ATOM 617 N N . VAL A 1 83 ? 1.720 5.353 6.193 1.00 97.06 83 VAL A N 1
ATOM 618 C CA . VAL A 1 83 ? 1.862 6.555 5.369 1.00 97.06 83 VAL A CA 1
ATOM 619 C C . VAL A 1 83 ? 3.271 6.637 4.789 1.00 97.06 83 VAL A C 1
ATOM 621 O O . VAL A 1 83 ? 3.424 6.871 3.587 1.00 97.06 83 VAL A O 1
ATOM 624 N N . GLU A 1 84 ? 4.303 6.398 5.595 1.00 97.81 84 GLU A N 1
ATOM 625 C CA . GLU A 1 84 ? 5.689 6.452 5.133 1.00 97.81 84 GLU A CA 1
ATOM 626 C C . GLU A 1 84 ? 6.012 5.324 4.151 1.00 97.81 84 GLU A C 1
ATOM 628 O O . GLU A 1 84 ? 6.639 5.578 3.120 1.00 97.81 84 GLU A O 1
ATOM 633 N N . PHE A 1 85 ? 5.500 4.110 4.385 1.00 97.56 85 PHE A N 1
ATOM 634 C CA . PHE A 1 85 ? 5.557 3.021 3.409 1.00 97.56 85 PHE A CA 1
ATOM 635 C C . PHE A 1 85 ? 4.986 3.468 2.061 1.00 97.56 85 PHE A C 1
ATOM 637 O O . PHE A 1 85 ? 5.659 3.352 1.038 1.00 97.56 85 PHE A O 1
ATOM 644 N N . SER A 1 86 ? 3.787 4.053 2.060 1.00 96.81 86 SER A N 1
ATOM 645 C CA . SER A 1 86 ? 3.115 4.513 0.841 1.00 96.81 86 SER A CA 1
ATOM 646 C C . SER A 1 86 ? 3.950 5.555 0.079 1.00 96.81 86 SER A C 1
ATOM 648 O O . SER A 1 86 ? 4.080 5.499 -1.148 1.00 96.81 86 SER A O 1
ATOM 650 N N . ARG A 1 87 ? 4.576 6.497 0.799 1.00 97.12 87 ARG A N 1
ATOM 651 C CA . ARG A 1 87 ? 5.451 7.527 0.210 1.00 97.12 87 ARG A CA 1
ATOM 652 C C . ARG A 1 87 ? 6.745 6.939 -0.341 1.00 97.12 87 ARG A C 1
ATOM 654 O O . ARG A 1 87 ? 7.146 7.292 -1.452 1.00 97.12 87 ARG A O 1
ATOM 661 N N . THR A 1 88 ? 7.393 6.069 0.424 1.00 97.56 88 THR A N 1
ATOM 662 C CA . THR A 1 88 ? 8.653 5.433 0.039 1.00 97.56 88 THR A CA 1
ATOM 663 C C . THR A 1 88 ? 8.445 4.512 -1.156 1.00 97.56 88 THR A C 1
ATOM 665 O O . THR A 1 88 ? 9.143 4.656 -2.158 1.00 97.56 88 THR A O 1
ATOM 668 N N . ALA A 1 89 ? 7.430 3.649 -1.117 1.00 96.94 89 ALA A N 1
ATOM 669 C CA . ALA A 1 89 ? 7.107 2.745 -2.211 1.00 96.94 89 ALA A CA 1
ATOM 670 C C . ALA A 1 89 ? 6.804 3.514 -3.505 1.00 96.94 89 ALA A C 1
ATOM 672 O O . ALA A 1 89 ? 7.399 3.213 -4.536 1.00 96.94 89 ALA A O 1
ATOM 673 N N . ARG A 1 90 ? 6.011 4.595 -3.444 1.00 96.94 90 ARG A N 1
ATOM 674 C CA . ARG A 1 90 ? 5.783 5.481 -4.600 1.00 96.94 90 ARG A CA 1
ATOM 675 C C . ARG A 1 90 ? 7.086 5.988 -5.221 1.00 96.94 90 ARG A C 1
ATOM 677 O O . ARG A 1 90 ? 7.241 5.943 -6.441 1.00 96.94 90 ARG A O 1
ATOM 684 N N . ARG A 1 91 ? 8.005 6.511 -4.401 1.00 96.88 91 ARG A N 1
ATOM 685 C CA . ARG A 1 91 ? 9.293 7.039 -4.885 1.00 96.88 91 ARG A CA 1
ATOM 686 C C . ARG A 1 91 ? 10.130 5.936 -5.525 1.00 96.88 91 ARG A C 1
ATOM 688 O O . ARG A 1 91 ? 10.651 6.141 -6.617 1.00 96.88 91 ARG A O 1
ATOM 695 N N . THR A 1 92 ? 10.222 4.779 -4.876 1.00 96.50 92 THR A N 1
ATOM 696 C CA . THR A 1 92 ? 11.005 3.644 -5.375 1.00 96.50 92 THR A CA 1
ATOM 697 C C . THR A 1 92 ? 10.432 3.099 -6.682 1.00 96.50 92 THR A C 1
ATOM 699 O O . THR A 1 92 ? 11.193 2.859 -7.613 1.00 96.50 92 THR A O 1
ATOM 702 N N . MET A 1 93 ? 9.105 2.990 -6.807 1.00 96.81 93 MET A N 1
ATOM 703 C CA . MET A 1 93 ? 8.452 2.545 -8.042 1.00 96.81 93 MET A CA 1
ATOM 704 C C . MET A 1 93 ? 8.750 3.482 -9.215 1.00 96.81 93 MET A C 1
ATOM 706 O O . MET A 1 93 ? 9.166 3.033 -10.281 1.00 96.81 93 MET A O 1
ATOM 710 N N . LEU A 1 94 ? 8.616 4.796 -9.006 1.00 96.88 94 LEU A N 1
ATOM 711 C CA . LEU A 1 94 ? 8.928 5.794 -10.032 1.00 96.88 94 LEU A CA 1
ATOM 712 C C . LEU A 1 94 ? 10.408 5.786 -10.429 1.00 96.88 94 LEU A C 1
ATOM 714 O O . LEU A 1 94 ? 10.718 5.952 -11.606 1.00 96.88 94 LEU A O 1
ATOM 718 N N . ALA A 1 95 ? 11.308 5.589 -9.464 1.00 96.75 95 ALA A N 1
ATOM 719 C CA . ALA A 1 95 ? 12.743 5.516 -9.719 1.00 96.75 95 ALA A CA 1
ATOM 720 C C . ALA A 1 95 ? 13.139 4.246 -10.490 1.00 96.75 95 ALA A C 1
ATOM 722 O O . ALA A 1 95 ? 14.065 4.289 -11.296 1.00 96.75 95 ALA A O 1
ATOM 723 N N . ALA A 1 96 ? 12.440 3.131 -10.263 1.00 96.25 96 ALA A N 1
ATOM 724 C CA . ALA A 1 96 ? 12.715 1.859 -10.922 1.00 96.25 96 ALA A CA 1
ATOM 725 C C . ALA A 1 96 ? 12.072 1.740 -12.314 1.00 96.25 96 ALA A C 1
ATOM 727 O O . ALA A 1 96 ? 12.597 1.007 -13.150 1.00 96.25 96 ALA A O 1
ATOM 728 N N . ALA A 1 97 ? 10.981 2.464 -12.592 1.00 95.44 97 ALA A N 1
ATOM 729 C CA . ALA A 1 97 ? 10.245 2.368 -13.858 1.00 95.44 97 ALA A CA 1
ATOM 730 C C . ALA A 1 97 ? 11.124 2.479 -15.123 1.00 95.44 97 ALA A C 1
ATOM 732 O O . ALA A 1 97 ? 10.976 1.633 -15.999 1.00 95.44 97 ALA A O 1
ATOM 733 N N . PRO A 1 98 ? 12.086 3.422 -15.235 1.00 95.38 98 PRO A N 1
ATOM 734 C CA . PRO A 1 98 ? 12.940 3.527 -16.423 1.00 95.38 98 PRO A CA 1
ATOM 735 C C . PRO A 1 98 ? 13.888 2.337 -16.633 1.00 95.38 98 PRO A C 1
ATOM 737 O O . PRO A 1 98 ? 14.477 2.217 -17.700 1.00 95.38 98 PRO A O 1
ATOM 740 N N . SER A 1 99 ? 14.083 1.494 -15.613 1.00 94.31 99 SER A N 1
ATOM 741 C CA . SER A 1 99 ? 14.941 0.303 -15.686 1.00 94.31 99 SER A CA 1
ATOM 742 C C . SER A 1 99 ? 14.188 -0.970 -16.083 1.00 94.31 99 SER A C 1
ATOM 744 O O . SER A 1 99 ? 14.804 -2.029 -16.199 1.00 94.31 99 SER A O 1
ATOM 746 N N . ALA A 1 100 ? 12.867 -0.892 -16.263 1.00 93.75 100 ALA A N 1
ATOM 747 C CA . ALA A 1 100 ? 12.055 -2.035 -16.648 1.00 93.75 100 ALA A CA 1
ATOM 748 C C . ALA A 1 100 ? 12.355 -2.459 -18.091 1.00 93.75 100 ALA A C 1
ATOM 750 O O . ALA A 1 100 ? 12.361 -1.645 -19.010 1.00 93.75 100 ALA A O 1
ATOM 751 N N . THR A 1 101 ? 12.597 -3.755 -18.286 1.00 91.81 101 THR A N 1
ATOM 752 C CA . THR A 1 101 ? 12.808 -4.357 -19.612 1.00 91.81 101 THR A CA 1
ATOM 753 C C . THR A 1 101 ? 11.524 -4.949 -20.192 1.00 91.81 101 THR A C 1
ATOM 755 O O . THR A 1 101 ? 11.473 -5.243 -21.384 1.00 91.81 101 THR A O 1
ATOM 758 N N . GLN A 1 102 ? 10.493 -5.117 -19.358 1.00 93.88 102 GLN A N 1
ATOM 759 C CA . GLN A 1 102 ? 9.164 -5.591 -19.731 1.00 93.88 102 GLN A CA 1
ATOM 760 C C . GLN A 1 102 ? 8.160 -4.444 -19.628 1.00 93.88 102 GLN A C 1
ATOM 762 O O . GLN A 1 102 ? 8.147 -3.703 -18.642 1.00 93.88 102 GLN A O 1
ATOM 767 N N . TRP A 1 103 ? 7.296 -4.318 -20.635 1.00 91.69 103 TRP A N 1
ATOM 768 C CA . TRP A 1 103 ? 6.290 -3.257 -20.679 1.00 91.69 103 TRP A CA 1
ATOM 769 C C . TRP A 1 103 ? 5.285 -3.360 -19.525 1.00 91.69 103 TRP A C 1
ATOM 771 O O . TRP A 1 103 ? 4.934 -2.340 -18.935 1.00 91.69 103 TRP A O 1
ATOM 781 N N . ASP A 1 104 ? 4.871 -4.577 -19.157 1.00 92.50 104 ASP A N 1
ATOM 782 C CA . ASP A 1 104 ? 3.949 -4.796 -18.038 1.00 92.50 104 ASP A CA 1
ATOM 783 C C . ASP A 1 104 ? 4.544 -4.321 -16.706 1.00 92.50 104 ASP A C 1
ATOM 785 O O . ASP A 1 104 ? 3.862 -3.649 -15.930 1.00 92.50 104 ASP A O 1
ATOM 789 N N . ASP A 1 105 ? 5.837 -4.568 -16.476 1.00 93.31 105 ASP A N 1
ATOM 790 C CA . ASP A 1 105 ? 6.544 -4.107 -15.278 1.00 93.31 105 ASP A CA 1
ATOM 791 C C . ASP A 1 105 ? 6.641 -2.574 -15.245 1.00 93.31 105 ASP A C 1
ATOM 793 O O . ASP A 1 105 ? 6.359 -1.955 -14.217 1.00 93.31 105 ASP A O 1
ATOM 797 N N . GLU A 1 106 ? 6.991 -1.934 -16.370 1.00 95.31 106 GLU A N 1
ATOM 798 C CA . GLU A 1 106 ? 7.033 -0.468 -16.457 1.00 95.31 106 GLU A CA 1
ATOM 799 C C . GLU A 1 106 ? 5.648 0.146 -16.210 1.00 95.31 106 GLU A C 1
ATOM 801 O O . GLU A 1 106 ? 5.514 1.124 -15.462 1.00 95.31 106 GLU A O 1
ATOM 806 N N . ARG A 1 107 ? 4.609 -0.435 -16.823 1.00 94.69 107 ARG A N 1
ATOM 807 C CA . ARG A 1 107 ? 3.220 0.006 -16.686 1.00 94.69 107 ARG A CA 1
ATOM 808 C C . ARG A 1 107 ? 2.787 -0.037 -15.230 1.00 94.69 107 ARG A C 1
ATOM 810 O O . ARG A 1 107 ? 2.283 0.973 -14.743 1.00 94.69 107 ARG A O 1
ATOM 817 N N . VAL A 1 108 ? 3.010 -1.159 -14.546 1.00 93.31 108 VAL A N 1
ATOM 818 C CA . VAL A 1 108 ? 2.688 -1.324 -13.122 1.00 93.31 108 VAL A CA 1
ATOM 819 C C . VAL A 1 108 ? 3.470 -0.309 -12.288 1.00 93.31 108 VAL A C 1
ATOM 821 O O . VAL A 1 108 ? 2.870 0.465 -11.550 1.00 93.31 108 VAL A O 1
ATOM 824 N N . LEU A 1 109 ? 4.789 -0.193 -12.468 1.00 95.12 109 LEU A N 1
ATOM 825 C CA . LEU A 1 109 ? 5.613 0.753 -11.703 1.00 95.12 109 LEU A CA 1
ATOM 826 C C . LEU A 1 109 ? 5.139 2.207 -11.844 1.00 95.12 109 LEU A C 1
ATOM 828 O O . LEU A 1 109 ? 5.117 2.951 -10.863 1.00 95.12 109 LEU A O 1
ATOM 832 N N . ARG A 1 110 ? 4.728 2.634 -13.042 1.00 95.00 110 ARG A N 1
ATOM 833 C CA . ARG A 1 110 ? 4.226 3.999 -13.262 1.00 95.00 110 ARG A CA 1
ATOM 834 C C . ARG A 1 110 ? 2.793 4.176 -12.775 1.00 95.00 110 ARG A C 1
ATOM 836 O O . ARG A 1 110 ? 2.516 5.164 -12.091 1.00 95.00 110 ARG A O 1
ATOM 843 N N . HIS A 1 111 ? 1.891 3.270 -13.141 1.00 92.94 111 HIS A N 1
ATOM 844 C CA . HIS A 1 111 ? 0.469 3.366 -12.818 1.00 92.94 111 HIS A CA 1
ATOM 845 C C . HIS A 1 111 ? 0.240 3.246 -11.310 1.00 92.94 111 HIS A C 1
ATOM 847 O O . HIS A 1 111 ? -0.305 4.162 -10.687 1.00 92.94 111 HIS A O 1
ATOM 853 N N . ASP A 1 112 ? 0.765 2.188 -10.703 1.00 92.00 112 ASP A N 1
ATOM 854 C CA . ASP A 1 112 ? 0.508 1.850 -9.307 1.00 92.00 112 ASP A CA 1
ATOM 855 C C . ASP A 1 112 ? 1.244 2.784 -8.346 1.00 92.00 112 ASP A C 1
ATOM 857 O O . ASP A 1 112 ? 0.836 2.930 -7.198 1.00 92.00 112 ASP A O 1
ATOM 861 N N . SER A 1 113 ? 2.258 3.528 -8.809 1.00 91.19 113 SER A N 1
ATOM 862 C CA . SER A 1 113 ? 2.850 4.614 -8.013 1.00 91.19 113 SER A CA 1
ATOM 863 C C . SER A 1 113 ? 1.832 5.701 -7.630 1.00 91.19 113 SER A C 1
ATOM 865 O O . SER A 1 113 ? 2.010 6.403 -6.630 1.00 91.19 113 SER A O 1
ATOM 867 N N . LYS A 1 114 ? 0.752 5.860 -8.409 1.00 92.25 114 LYS A N 1
ATOM 868 C CA . LYS A 1 114 ? -0.360 6.757 -8.070 1.00 92.25 114 LYS A CA 1
ATOM 869 C C . LYS A 1 114 ? -1.280 6.097 -7.050 1.00 92.25 114 LYS A C 1
ATOM 871 O O . LYS A 1 114 ? -1.563 6.704 -6.020 1.00 92.25 114 LYS A O 1
ATOM 876 N N . VAL A 1 115 ? -1.657 4.845 -7.306 1.00 92.94 115 VAL A N 1
ATOM 877 C CA . VAL A 1 115 ? -2.554 4.045 -6.459 1.00 92.94 115 VAL A CA 1
ATOM 878 C C . VAL A 1 115 ? -1.966 3.854 -5.055 1.00 92.94 115 VAL A C 1
ATOM 880 O O . VAL A 1 115 ? -2.654 4.059 -4.061 1.00 92.94 115 VAL A O 1
ATOM 883 N N . ILE A 1 116 ? -0.663 3.595 -4.935 1.00 92.44 116 ILE A N 1
ATOM 884 C CA . ILE A 1 116 ? 0.016 3.489 -3.637 1.00 92.44 116 ILE A CA 1
ATOM 885 C C . ILE A 1 116 ? 0.058 4.831 -2.891 1.00 92.44 116 ILE A C 1
ATOM 887 O O . ILE A 1 116 ? 0.059 4.865 -1.667 1.00 92.44 116 ILE A O 1
ATOM 891 N N . GLY A 1 117 ? 0.014 5.961 -3.604 1.00 89.69 117 GLY A N 1
ATOM 892 C CA . GLY A 1 117 ? -0.198 7.271 -2.989 1.00 89.69 117 GLY A CA 1
ATOM 893 C C . GLY A 1 117 ? -1.588 7.405 -2.356 1.00 89.69 117 GLY A C 1
ATOM 894 O O . GLY A 1 117 ? -1.723 8.014 -1.294 1.00 89.69 117 GLY A O 1
ATOM 895 N N . GLU A 1 118 ? -2.609 6.799 -2.966 1.00 92.31 118 GLU A N 1
ATOM 896 C CA . GLU A 1 118 ? -3.965 6.760 -2.411 1.00 92.31 118 GLU A CA 1
ATOM 897 C C . GLU A 1 118 ? -4.065 5.880 -1.162 1.00 92.31 118 GLU A C 1
ATOM 899 O O . GLU A 1 118 ? -4.911 6.149 -0.310 1.00 92.31 118 GLU A O 1
ATOM 904 N N . LEU A 1 119 ? -3.190 4.877 -1.010 1.00 93.88 119 LEU A N 1
ATOM 905 C CA . LEU A 1 119 ? -3.116 4.059 0.204 1.00 93.88 119 LEU A CA 1
ATOM 906 C C . LEU A 1 119 ? -2.751 4.922 1.419 1.00 93.88 119 LEU A C 1
ATOM 908 O O . LEU A 1 119 ? -3.444 4.890 2.434 1.00 93.88 119 LEU A O 1
ATOM 912 N N . GLY A 1 120 ? -1.723 5.766 1.293 1.00 92.88 120 GLY A N 1
ATOM 913 C CA . GLY A 1 120 ? -1.353 6.717 2.344 1.00 92.88 120 GLY A CA 1
ATOM 914 C C . GLY A 1 120 ? -2.478 7.713 2.645 1.00 92.88 120 GLY A C 1
ATOM 915 O O . GLY A 1 120 ? -2.788 7.974 3.805 1.00 92.88 120 GLY A O 1
ATOM 916 N N . ALA A 1 121 ? -3.155 8.215 1.608 1.00 92.19 121 ALA A N 1
ATOM 917 C CA . ALA A 1 121 ? -4.310 9.099 1.770 1.00 92.19 121 ALA A CA 1
ATOM 918 C C . ALA A 1 121 ? -5.498 8.406 2.471 1.00 92.19 121 ALA A C 1
ATOM 920 O O . ALA A 1 121 ? -6.210 9.040 3.252 1.00 92.19 121 ALA A O 1
ATOM 921 N N . ALA A 1 122 ? -5.712 7.108 2.231 1.00 93.31 122 ALA A N 1
ATOM 922 C CA . ALA A 1 122 ? -6.736 6.324 2.918 1.00 93.31 122 ALA A CA 1
ATOM 923 C C . ALA A 1 122 ? -6.467 6.239 4.424 1.00 93.31 122 ALA A C 1
ATOM 925 O O . ALA A 1 122 ? -7.381 6.475 5.215 1.00 93.31 122 ALA A O 1
ATOM 926 N N . TRP A 1 123 ? -5.214 6.003 4.817 1.00 94.06 123 TRP A N 1
ATOM 927 C CA . TRP A 1 123 ? -4.807 5.958 6.223 1.00 94.06 123 TRP A CA 1
ATOM 928 C C . TRP A 1 123 ? -4.845 7.319 6.923 1.00 94.06 123 TRP A C 1
ATOM 930 O O . TRP A 1 123 ? -5.130 7.382 8.115 1.00 94.06 123 TRP A O 1
ATOM 940 N N . LEU A 1 124 ? -4.675 8.413 6.179 1.00 93.38 124 LEU A N 1
ATOM 941 C CA . LEU A 1 124 ? -4.882 9.776 6.680 1.00 93.38 124 LEU A CA 1
ATOM 942 C C . LEU A 1 124 ? -6.363 10.197 6.733 1.00 93.38 124 LEU A C 1
ATOM 944 O O . LEU A 1 124 ? -6.666 11.332 7.098 1.00 93.38 124 LEU A O 1
ATOM 948 N N . GLY A 1 125 ? -7.299 9.330 6.330 1.00 89.38 125 GLY A N 1
ATOM 949 C CA . GLY A 1 125 ? -8.727 9.658 6.266 1.00 89.38 125 GLY A CA 1
ATOM 950 C C . GLY A 1 125 ? -9.097 10.654 5.163 1.00 89.38 125 GLY A C 1
ATOM 951 O O . GLY A 1 125 ? -10.206 11.183 5.159 1.00 89.38 125 GLY A O 1
ATOM 952 N N . GLN A 1 126 ? -8.191 10.900 4.215 1.00 87.75 126 GLN A N 1
ATOM 953 C CA . GLN A 1 126 ? -8.367 11.856 3.118 1.00 87.75 126 GLN A CA 1
ATOM 954 C C . GLN A 1 126 ? -9.156 11.258 1.945 1.00 87.75 126 GLN A C 1
ATOM 956 O O . GLN A 1 126 ? -9.71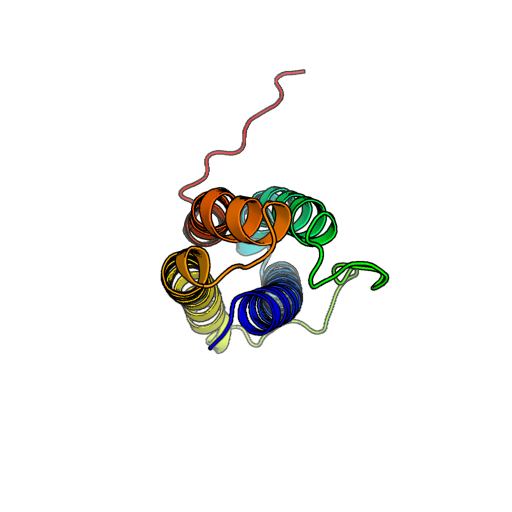1 11.997 1.135 1.00 87.75 126 GLN A O 1
ATOM 961 N N . ARG A 1 127 ? -9.265 9.923 1.864 1.00 72.19 127 ARG A N 1
ATOM 962 C CA . ARG A 1 127 ? -10.222 9.260 0.968 1.00 72.19 127 ARG A CA 1
ATOM 963 C C . ARG A 1 127 ? -11.622 9.313 1.576 1.00 72.19 127 ARG A C 1
ATOM 965 O O . ARG A 1 127 ? -11.959 8.553 2.486 1.00 72.19 127 ARG A O 1
ATOM 972 N N . THR A 1 128 ? -12.467 10.178 1.029 1.00 53.41 128 THR A N 1
ATOM 973 C CA . THR A 1 128 ? -13.919 10.029 1.148 1.00 53.41 128 THR A CA 1
ATOM 974 C C . THR A 1 128 ? -14.290 8.791 0.335 1.00 53.41 128 THR A C 1
ATOM 976 O O . THR A 1 128 ? -13.992 8.730 -0.854 1.00 53.41 128 THR A O 1
ATOM 979 N N . SER A 1 129 ? -14.847 7.758 0.972 1.00 49.94 129 SER A N 1
ATOM 980 C CA . SER A 1 129 ? -15.265 6.536 0.275 1.00 49.94 129 SER A CA 1
ATOM 981 C C . SER A 1 129 ? -16.101 6.906 -0.950 1.00 49.94 129 SER A C 1
ATOM 983 O O . SER A 1 129 ? -17.043 7.690 -0.804 1.00 49.94 129 SER A O 1
ATOM 985 N N . TYR A 1 130 ? -15.811 6.318 -2.114 1.00 43.09 130 TYR A N 1
ATOM 986 C CA . TYR A 1 130 ? -16.795 6.238 -3.190 1.00 43.09 130 TYR A CA 1
ATOM 987 C C . TYR A 1 130 ? -17.992 5.487 -2.594 1.00 43.09 130 TYR A C 1
ATOM 989 O O . TYR A 1 130 ? -17.964 4.266 -2.436 1.00 43.09 130 TYR A O 1
ATOM 997 N N . ARG A 1 131 ? -19.012 6.223 -2.141 1.00 37.38 131 ARG A N 1
ATOM 998 C CA . ARG A 1 131 ? -20.330 5.642 -1.931 1.00 37.38 131 ARG A CA 1
ATOM 999 C C . ARG A 1 131 ? -20.765 5.208 -3.320 1.00 37.38 131 ARG A C 1
ATOM 1001 O O . ARG A 1 131 ? -20.992 6.048 -4.183 1.00 37.38 131 ARG A O 1
ATOM 1008 N N . VAL A 1 132 ? -20.832 3.902 -3.546 1.00 39.34 132 VAL A N 1
ATOM 1009 C CA . VAL A 1 132 ? -21.777 3.394 -4.532 1.00 39.34 132 VAL A CA 1
ATOM 1010 C C . VAL A 1 132 ? -23.133 3.704 -3.910 1.00 39.34 132 VAL A C 1
ATOM 1012 O O . VAL A 1 132 ? -23.559 3.007 -2.986 1.00 39.34 132 VAL A O 1
ATOM 1015 N N . ASP A 1 133 ? -23.719 4.839 -4.293 1.00 33.00 133 ASP A N 1
ATOM 1016 C CA . ASP A 1 133 ? -25.125 5.097 -4.010 1.00 33.00 133 ASP A CA 1
ATOM 1017 C C . ASP A 1 133 ? -25.904 3.905 -4.580 1.00 33.00 133 ASP A C 1
ATOM 1019 O O . ASP A 1 133 ? -25.716 3.514 -5.735 1.00 33.00 133 ASP A O 1
ATOM 1023 N N . ARG A 1 134 ? -26.652 3.244 -3.694 1.00 35.09 134 ARG A N 1
ATOM 1024 C CA . ARG A 1 134 ? -27.573 2.162 -4.042 1.00 35.09 134 ARG A CA 1
ATOM 1025 C C . ARG A 1 134 ? -28.776 2.714 -4.783 1.00 35.09 134 ARG A C 1
ATOM 1027 O O . ARG A 1 134 ? -29.228 3.811 -4.390 1.00 35.09 134 ARG A O 1
#

Foldseek 3Di:
DALLVLLVVLLVLLLVLLVLLLLLCLQDVVSVQLSVQLVVLSVVLLVLSCQDPSCDPPDRDHDDDRDHHDDPVCNVVSLVSLLVSLVVSLVSLVVNLVRDPDPSSNCSSVVSSVSSNVSNCSSVVVDPDPPPPD

Radius of gyration: 14.93 Å; chains: 1; bounding box: 45×29×43 Å

pLDDT: mean 90.32, std 12.38, range [33.0, 98.0]

Sequence (134 aa):
MDAPETLKRVWCGLVQARLLGLRLATADPRYRKLQVNAESVEHQLARDLGTSAALAGEPLALPTGAPTPLPLDQLQEAVDALVEFSRTARRTMLAAAPSATQWDDERVLRHDSKVIGELGAAWLGQRTSYRVDR

Organism: NCBI:txid543527